Protein AF-A0A950HCD6-F1 (afdb_monomer_lite)

Structure (mmCIF, N/CA/C/O backbone):
data_AF-A0A950HCD6-F1
#
_entry.id   AF-A0A950HCD6-F1
#
loop_
_atom_site.group_PDB
_atom_site.id
_atom_site.type_symbol
_atom_site.label_atom_id
_atom_site.label_alt_id
_atom_site.label_comp_id
_atom_site.label_asym_id
_atom_site.label_entity_id
_atom_site.label_seq_id
_atom_site.pdbx_PDB_ins_code
_atom_site.Cartn_x
_atom_site.Cartn_y
_atom_site.Cartn_z
_atom_site.occupancy
_atom_site.B_iso_or_equiv
_atom_site.auth_seq_id
_atom_site.auth_comp_id
_atom_site.auth_asym_id
_atom_site.auth_atom_id
_atom_site.pdbx_PDB_model_num
ATOM 1 N N . MET A 1 1 ? -6.837 8.148 -6.718 1.00 80.94 1 MET A N 1
ATOM 2 C CA . MET A 1 1 ? -5.420 8.095 -7.109 1.00 80.94 1 MET A CA 1
ATOM 3 C C . MET A 1 1 ? -4.593 8.676 -5.982 1.00 80.94 1 MET A C 1
ATOM 5 O O . MET A 1 1 ? -5.035 9.639 -5.376 1.00 80.94 1 MET A O 1
ATOM 9 N N . ILE A 1 2 ? -3.445 8.076 -5.675 1.00 80.62 2 ILE A N 1
ATOM 10 C CA . ILE A 1 2 ? -2.508 8.571 -4.661 1.00 80.62 2 ILE A CA 1
ATOM 11 C C . ILE A 1 2 ? -1.278 9.105 -5.385 1.00 80.62 2 ILE A C 1
ATOM 13 O O . ILE A 1 2 ? -0.514 8.341 -5.984 1.00 80.62 2 ILE A O 1
ATOM 17 N N . LEU A 1 3 ? -1.122 10.422 -5.358 1.00 81.50 3 LEU A N 1
ATOM 18 C CA . LEU A 1 3 ? -0.037 11.138 -6.022 1.00 81.50 3 LEU A CA 1
ATOM 19 C C . LEU A 1 3 ? 1.296 10.954 -5.275 1.00 81.50 3 LEU A C 1
ATOM 21 O O . LEU A 1 3 ? 1.302 10.543 -4.119 1.00 81.50 3 LEU A O 1
ATOM 25 N N . ALA A 1 4 ? 2.428 11.294 -5.901 1.00 77.56 4 ALA A N 1
ATOM 26 C CA . ALA A 1 4 ? 3.775 11.072 -5.343 1.00 77.56 4 ALA A CA 1
ATOM 27 C C . ALA A 1 4 ? 3.989 11.674 -3.935 1.00 77.56 4 ALA A C 1
ATOM 29 O O . ALA A 1 4 ? 4.594 11.035 -3.073 1.00 77.56 4 ALA A O 1
ATOM 30 N N . HIS A 1 5 ? 3.428 12.862 -3.690 1.00 74.56 5 HIS A N 1
ATOM 31 C CA . HIS A 1 5 ? 3.421 13.557 -2.392 1.00 74.56 5 HIS A CA 1
ATOM 32 C C . HIS A 1 5 ? 2.374 13.042 -1.379 1.00 74.56 5 HIS A C 1
ATOM 34 O O . HIS A 1 5 ? 2.167 13.640 -0.329 1.00 74.56 5 HIS A O 1
ATOM 40 N N . GLY A 1 6 ? 1.651 11.966 -1.702 1.00 66.31 6 GLY A N 1
ATOM 41 C CA . GLY A 1 6 ? 0.666 11.345 -0.816 1.00 66.31 6 GLY A CA 1
ATOM 42 C C . GLY A 1 6 ? -0.755 11.913 -0.881 1.00 66.31 6 GLY A C 1
ATOM 43 O O . GLY A 1 6 ? -1.650 11.288 -0.312 1.00 66.31 6 GLY A O 1
ATOM 44 N N . SER A 1 7 ? -1.024 13.025 -1.576 1.00 74.31 7 SER A N 1
ATOM 45 C CA . SER A 1 7 ? -2.410 13.508 -1.712 1.00 74.31 7 SER A CA 1
ATOM 46 C C . SER A 1 7 ? -3.288 12.513 -2.471 1.00 74.31 7 SER A C 1
ATOM 48 O O . SER A 1 7 ? -2.842 11.835 -3.404 1.00 74.31 7 SER A O 1
ATOM 50 N N . ILE A 1 8 ? -4.548 12.438 -2.047 1.00 84.62 8 ILE A N 1
ATOM 51 C CA . ILE A 1 8 ? -5.557 11.537 -2.595 1.00 84.62 8 ILE A CA 1
ATOM 52 C C . ILE A 1 8 ? -6.481 12.348 -3.498 1.00 84.62 8 ILE A C 1
ATOM 54 O O . ILE A 1 8 ? -7.164 13.257 -3.040 1.00 84.62 8 ILE A O 1
ATOM 58 N N . GLU A 1 9 ? -6.550 11.962 -4.763 1.00 84.44 9 GLU A N 1
ATOM 59 C CA . GLU A 1 9 ? -7.497 12.515 -5.725 1.00 84.44 9 GLU A CA 1
ATOM 60 C C . GLU A 1 9 ? -8.575 11.488 -6.047 1.00 84.44 9 GLU A C 1
ATOM 62 O O . GLU A 1 9 ? -8.287 10.316 -6.317 1.00 84.44 9 GLU A O 1
ATOM 67 N N . VAL A 1 10 ? -9.837 11.905 -6.056 1.00 77.69 10 VAL A N 1
ATOM 68 C CA . VAL A 1 10 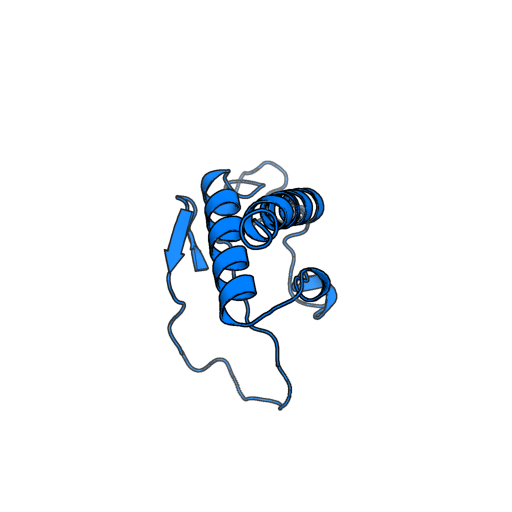? -10.902 11.068 -6.607 1.00 77.69 10 VAL A CA 1
ATOM 69 C C . VAL A 1 10 ? -10.743 11.104 -8.121 1.00 77.69 10 VAL A C 1
ATOM 71 O O . VAL A 1 10 ? -10.918 12.150 -8.737 1.00 77.69 10 VAL A O 1
ATOM 74 N N . ALA A 1 11 ? -10.402 9.966 -8.730 1.00 60.38 11 ALA A N 1
ATOM 75 C CA . ALA A 1 11 ? -10.483 9.868 -10.180 1.00 60.38 11 ALA A CA 1
ATOM 76 C C . ALA A 1 11 ? -11.950 10.115 -10.556 1.00 60.38 11 ALA A C 1
ATOM 78 O O . ALA A 1 11 ? -12.834 9.409 -10.061 1.00 60.38 11 ALA A O 1
ATOM 79 N N . GLY A 1 12 ? -12.214 11.154 -11.354 1.00 49.69 12 GLY A N 1
ATOM 80 C CA . GLY A 1 12 ? -13.571 11.491 -11.778 1.00 49.69 12 GLY A CA 1
ATOM 81 C C . GLY A 1 12 ? -14.272 10.265 -12.365 1.00 49.69 12 GLY A C 1
ATOM 82 O O . GLY A 1 12 ? -13.621 9.414 -12.976 1.00 49.69 12 GLY A O 1
ATOM 83 N N . ARG A 1 13 ? -15.596 10.159 -12.183 1.00 45.94 13 ARG A N 1
ATOM 84 C CA . ARG A 1 13 ? -16.440 9.157 -12.861 1.00 45.94 13 ARG A CA 1
ATOM 85 C C . ARG A 1 13 ? -16.443 9.425 -14.374 1.00 45.94 13 ARG A C 1
ATOM 87 O O . ARG A 1 13 ? -17.450 9.841 -14.927 1.00 45.94 13 ARG A O 1
ATOM 94 N N . ASN A 1 14 ? -15.321 9.221 -15.048 1.00 38.47 14 ASN A N 1
ATOM 95 C CA . ASN A 1 14 ? -15.210 9.376 -16.486 1.00 38.47 14 ASN A CA 1
ATOM 96 C C . ASN A 1 14 ? -15.315 7.997 -17.126 1.00 38.47 14 ASN A C 1
ATOM 98 O O . ASN A 1 14 ? -14.498 7.120 -16.863 1.00 38.47 14 ASN A O 1
ATOM 102 N N . ASN A 1 15 ? -16.375 7.840 -17.921 1.00 40.06 15 ASN A N 1
ATOM 103 C CA . ASN A 1 15 ? -16.753 6.725 -18.791 1.00 40.06 15 ASN A CA 1
ATOM 104 C C . ASN A 1 15 ? -15.591 5.806 -19.220 1.00 40.06 15 ASN A C 1
ATOM 106 O O . ASN A 1 15 ? -15.097 5.877 -20.346 1.00 40.06 15 ASN A O 1
ATOM 110 N N . ALA A 1 16 ? -15.187 4.883 -18.346 1.00 41.97 16 ALA A N 1
ATOM 111 C CA . ALA A 1 16 ? -14.337 3.773 -18.732 1.00 41.97 16 ALA A CA 1
ATOM 112 C C . ALA A 1 16 ? -15.181 2.806 -19.576 1.00 41.97 16 ALA A C 1
ATOM 114 O O . ALA A 1 16 ? -16.222 2.316 -19.138 1.00 41.97 16 ALA A O 1
ATOM 115 N N . ARG A 1 17 ? -14.739 2.629 -20.825 1.00 42.72 17 ARG A N 1
ATOM 116 C CA . ARG A 1 17 ? -15.222 1.727 -21.882 1.00 42.72 17 ARG A CA 1
ATOM 117 C C . ARG A 1 17 ? -16.155 0.593 -21.420 1.00 42.72 17 ARG A C 1
ATOM 119 O O . ARG A 1 17 ? -15.800 -0.208 -20.566 1.00 42.72 17 ARG A O 1
ATOM 126 N N . LYS A 1 18 ? -17.316 0.532 -22.089 1.00 36.31 18 LYS A N 1
ATOM 127 C CA . LYS A 1 18 ? -18.302 -0.562 -22.200 1.00 36.31 18 LYS A CA 1
ATOM 128 C C . LYS A 1 18 ? -18.169 -1.675 -21.141 1.00 36.31 18 LYS A C 1
ATOM 130 O O . LYS A 1 18 ? -17.485 -2.673 -21.337 1.00 36.31 18 LYS A O 1
ATOM 135 N N . ARG A 1 19 ? -18.922 -1.469 -20.053 1.00 46.66 19 ARG A N 1
ATOM 136 C CA . ARG A 1 19 ? -19.426 -2.456 -19.083 1.00 46.66 19 ARG A CA 1
ATOM 137 C C . ARG A 1 19 ? -19.696 -3.817 -19.737 1.00 46.66 19 ARG A C 1
ATOM 139 O O . ARG A 1 19 ? -20.694 -3.972 -20.437 1.00 46.66 19 ARG A O 1
ATOM 146 N N . THR A 1 20 ? -18.882 -4.812 -19.411 1.00 37.62 20 THR A N 1
ATOM 147 C CA . THR A 1 20 ? -19.394 -6.158 -19.155 1.00 37.62 20 THR A CA 1
ATOM 148 C C . THR A 1 20 ? -19.652 -6.254 -17.653 1.00 37.62 20 THR A C 1
ATOM 150 O O . THR A 1 20 ? -18.900 -5.720 -16.836 1.00 37.62 20 THR A O 1
ATOM 153 N N . ALA A 1 21 ? -20.826 -6.777 -17.308 1.00 36.81 21 ALA A N 1
ATOM 154 C CA . ALA A 1 21 ? -21.332 -6.872 -15.948 1.00 36.81 21 ALA A CA 1
ATOM 155 C C . ALA A 1 21 ? -20.346 -7.628 -15.037 1.00 36.81 21 ALA A C 1
ATOM 157 O O . ALA A 1 21 ? -19.621 -8.488 -15.522 1.00 36.81 21 ALA A O 1
ATOM 158 N N . TYR A 1 22 ? -20.369 -7.328 -13.733 1.00 38.06 22 TYR A N 1
ATOM 159 C CA . TYR A 1 22 ? -19.576 -7.958 -12.659 1.00 38.06 22 TYR A CA 1
ATOM 160 C C . TYR A 1 22 ? -18.146 -7.428 -12.438 1.00 38.06 22 TYR A C 1
ATOM 162 O O . TYR A 1 22 ? -17.173 -8.159 -12.557 1.00 38.06 22 TYR A O 1
ATOM 170 N N . ASN A 1 23 ? -18.008 -6.178 -11.982 1.00 45.19 23 ASN A N 1
ATOM 171 C CA . ASN A 1 23 ? -16.821 -5.754 -11.226 1.00 45.19 23 ASN A CA 1
ATOM 172 C C . ASN A 1 23 ? -17.266 -5.177 -9.875 1.00 45.19 23 ASN A C 1
ATOM 174 O O . ASN A 1 23 ? -17.514 -3.982 -9.759 1.00 45.19 23 ASN A O 1
ATOM 178 N N . PHE A 1 24 ? -17.365 -6.028 -8.849 1.00 57.75 24 PHE A N 1
ATOM 179 C CA . PHE A 1 24 ? -17.601 -5.619 -7.452 1.00 57.75 24 PHE A CA 1
ATOM 180 C C . PHE A 1 24 ? -16.349 -5.013 -6.778 1.00 57.75 24 PHE A C 1
ATOM 182 O O . PHE A 1 24 ? -16.321 -4.814 -5.567 1.00 57.75 24 PHE A O 1
ATOM 189 N N . HIS A 1 25 ? -15.302 -4.708 -7.548 1.00 60.81 25 HIS A N 1
ATOM 190 C CA . HIS A 1 25 ? -14.013 -4.258 -7.034 1.00 60.81 25 HIS A CA 1
ATOM 191 C C . HIS A 1 25 ? -13.866 -2.740 -7.188 1.00 60.81 25 HIS A C 1
ATOM 193 O O . HIS A 1 25 ? -13.932 -2.206 -8.295 1.00 60.81 25 HIS A O 1
ATOM 199 N N . SER A 1 26 ? -13.633 -2.041 -6.074 1.00 72.62 26 SER A N 1
ATOM 200 C CA . SER A 1 26 ? -13.242 -0.626 -6.076 1.00 72.62 26 SER A CA 1
ATOM 201 C C . SER A 1 26 ? -11.721 -0.513 -6.181 1.00 72.62 26 SER A C 1
ATOM 203 O O . SER A 1 26 ? -11.003 -1.080 -5.362 1.00 72.62 26 SER A O 1
ATOM 205 N N . GLY A 1 27 ? -11.218 0.204 -7.189 1.00 81.94 27 GLY A N 1
ATOM 206 C CA . GLY A 1 27 ? -9.781 0.334 -7.444 1.00 81.94 27 GLY A CA 1
ATOM 207 C C . GLY A 1 27 ? -9.164 1.591 -6.825 1.00 81.94 27 GLY A C 1
ATOM 208 O O . GLY A 1 27 ? -9.659 2.697 -7.037 1.00 81.94 27 GLY A O 1
ATOM 209 N N . ILE A 1 28 ? -8.034 1.436 -6.130 1.00 86.06 28 ILE A N 1
ATOM 210 C CA . ILE A 1 28 ? -7.150 2.539 -5.727 1.00 86.06 28 ILE A CA 1
ATOM 211 C C . ILE A 1 28 ? -5.861 2.425 -6.546 1.00 86.06 28 ILE A C 1
ATOM 213 O O . ILE A 1 28 ? -5.196 1.394 -6.521 1.00 86.06 28 ILE A O 1
ATOM 217 N N . ALA A 1 29 ? -5.500 3.485 -7.268 1.00 87.31 29 ALA A N 1
ATOM 218 C CA . ALA A 1 29 ? -4.252 3.550 -8.026 1.00 87.31 29 ALA A CA 1
ATOM 219 C C . ALA A 1 29 ? -3.225 4.437 -7.312 1.00 87.31 29 ALA A C 1
ATOM 221 O O . ALA A 1 29 ? -3.556 5.550 -6.894 1.00 87.31 29 ALA A O 1
ATOM 222 N N . VAL A 1 30 ? -1.985 3.959 -7.213 1.00 87.38 30 VAL A N 1
ATOM 223 C CA . VAL A 1 30 ? -0.819 4.721 -6.743 1.00 87.38 30 VAL A CA 1
ATOM 224 C C . VAL A 1 30 ? -0.043 5.182 -7.970 1.00 87.38 30 VAL A C 1
ATOM 226 O O . VAL A 1 30 ? 0.292 4.361 -8.820 1.00 87.38 30 VAL A O 1
ATOM 229 N N . VAL A 1 31 ? 0.201 6.485 -8.092 1.00 87.06 31 VAL A N 1
ATOM 230 C CA . VAL A 1 31 ? 0.869 7.055 -9.267 1.00 87.06 31 VAL A CA 1
ATOM 231 C C . VAL A 1 31 ? 2.365 6.757 -9.218 1.00 87.06 31 VAL A C 1
ATOM 233 O O . VAL A 1 31 ? 3.042 7.109 -8.252 1.00 87.06 31 VAL A O 1
ATOM 236 N N . GLY A 1 32 ? 2.865 6.124 -10.275 1.00 81.81 32 GLY A N 1
ATOM 237 C CA . GLY A 1 32 ? 4.271 5.787 -10.476 1.00 81.81 32 GLY A CA 1
ATOM 238 C C . GLY A 1 32 ? 4.423 4.557 -11.369 1.00 81.81 32 GLY A C 1
ATOM 239 O O . GLY A 1 32 ? 3.481 3.776 -11.525 1.00 81.81 32 GLY A O 1
ATOM 240 N N . ASP A 1 33 ? 5.607 4.394 -11.956 1.00 82.81 33 ASP A N 1
ATOM 241 C CA . ASP A 1 33 ? 5.989 3.160 -12.638 1.00 82.81 33 ASP A CA 1
ATOM 242 C C . ASP A 1 33 ? 6.780 2.279 -11.669 1.00 82.81 33 ASP A C 1
ATOM 244 O O . ASP A 1 33 ? 7.958 2.500 -11.396 1.00 82.81 33 ASP A O 1
ATOM 248 N N . PHE A 1 34 ? 6.093 1.291 -11.103 1.00 84.50 34 PHE A N 1
ATOM 249 C CA . PHE A 1 34 ? 6.686 0.336 -10.170 1.00 84.50 34 PHE A CA 1
ATOM 250 C C . PHE A 1 34 ? 7.010 -0.988 -10.858 1.00 84.50 34 PHE A C 1
ATOM 252 O O . PHE A 1 34 ? 6.984 -2.032 -10.206 1.00 84.50 34 PHE A O 1
ATOM 259 N N . SER A 1 35 ? 7.258 -0.976 -12.169 1.00 83.06 35 SER A N 1
ATOM 260 C CA . SER A 1 35 ? 7.677 -2.173 -12.882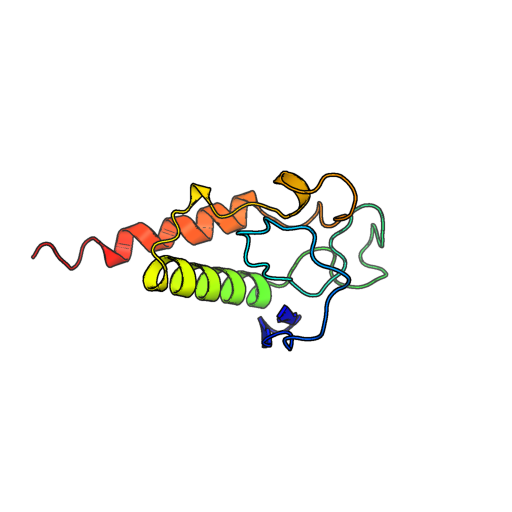 1.00 83.06 35 SER A CA 1
ATOM 261 C C . SER A 1 35 ? 9.176 -2.409 -12.794 1.00 83.06 35 SER A C 1
ATOM 263 O O . SER A 1 35 ? 9.983 -1.487 -12.856 1.00 83.06 35 SER A O 1
ATOM 265 N N . SER A 1 36 ? 9.575 -3.672 -12.682 1.00 81.94 36 SER A N 1
ATOM 266 C CA . SER A 1 36 ? 10.955 -4.107 -12.893 1.00 81.94 36 SER A CA 1
ATOM 267 C C . SER A 1 36 ? 11.394 -4.054 -14.353 1.00 81.94 36 SER A C 1
ATOM 269 O O . SER A 1 36 ? 12.590 -3.936 -14.615 1.00 81.94 36 SER A O 1
ATOM 271 N N . LYS A 1 37 ? 10.442 -4.100 -15.294 1.00 79.44 37 LYS A N 1
ATOM 272 C CA . LYS A 1 37 ? 10.703 -4.101 -16.741 1.00 79.44 37 LYS A CA 1
ATOM 273 C C . LYS A 1 37 ? 10.888 -2.698 -17.310 1.00 79.44 37 LYS A C 1
ATOM 275 O O . LYS A 1 37 ? 11.630 -2.521 -18.270 1.00 79.44 37 LYS A O 1
ATOM 280 N N . ASP A 1 38 ? 10.219 -1.718 -16.716 1.00 68.62 38 ASP A N 1
ATOM 281 C CA . ASP A 1 38 ? 10.222 -0.332 -17.156 1.00 68.62 38 ASP A CA 1
ATOM 282 C C . ASP A 1 38 ? 10.996 0.516 -16.128 1.00 68.62 38 ASP A C 1
ATOM 284 O O . ASP A 1 38 ? 10.566 0.698 -14.996 1.00 68.62 38 ASP A O 1
ATOM 288 N N . GLY A 1 39 ? 12.192 0.994 -16.490 1.00 63.22 39 GLY A N 1
ATOM 289 C CA . GLY A 1 39 ? 13.046 1.783 -15.589 1.00 63.22 39 GLY A CA 1
ATOM 290 C C . GLY A 1 39 ? 13.735 0.955 -14.492 1.00 63.22 39 GLY A C 1
ATOM 291 O O . GLY A 1 39 ? 13.533 1.204 -13.295 1.00 63.22 39 GLY A O 1
ATOM 292 N N . PRO A 1 40 ? 14.557 -0.055 -14.844 1.00 64.88 40 PRO A N 1
ATOM 293 C CA . PRO A 1 40 ? 15.163 -0.952 -13.868 1.00 64.88 40 PRO A CA 1
ATOM 294 C C . PRO A 1 40 ? 16.036 -0.222 -12.836 1.00 64.88 40 PRO A C 1
ATOM 296 O O . PRO A 1 40 ? 16.162 -0.727 -11.720 1.00 64.88 40 PRO A O 1
ATOM 299 N N . LYS A 1 41 ? 16.577 0.960 -13.171 1.00 70.81 41 LYS A N 1
ATOM 300 C CA . LYS A 1 41 ? 17.467 1.762 -12.320 1.00 70.81 41 LYS A CA 1
ATOM 301 C C . LYS A 1 41 ? 16.820 3.051 -11.788 1.00 70.81 41 LYS A C 1
ATOM 303 O O . LYS A 1 41 ? 17.512 3.852 -11.171 1.00 70.81 41 LYS A O 1
ATOM 308 N N . GLY A 1 42 ? 15.513 3.248 -11.981 1.00 68.62 42 GLY A N 1
ATOM 309 C CA . GLY A 1 42 ? 14.808 4.467 -11.545 1.00 68.62 42 GLY A CA 1
ATOM 310 C C . GLY A 1 42 ? 14.930 5.649 -12.510 1.00 68.62 42 GLY A C 1
ATOM 311 O O . GLY A 1 42 ? 14.595 6.782 -12.187 1.00 68.62 42 GLY A O 1
ATOM 312 N N . ASP A 1 43 ? 15.368 5.363 -13.725 1.00 75.88 43 ASP A N 1
ATOM 313 C CA . ASP A 1 43 ? 15.519 6.267 -14.861 1.00 75.88 43 ASP A CA 1
ATOM 314 C C . ASP A 1 43 ? 14.190 6.901 -15.326 1.00 75.88 43 ASP A C 1
ATOM 316 O O . ASP A 1 43 ? 14.195 7.956 -15.953 1.00 75.88 43 ASP A O 1
ATOM 320 N N . LYS A 1 44 ? 13.044 6.314 -14.950 1.00 70.25 44 LYS A N 1
ATOM 321 C CA . LYS A 1 44 ? 11.690 6.848 -15.200 1.00 70.25 44 LYS A CA 1
ATOM 322 C C . LYS A 1 44 ? 10.998 7.385 -13.938 1.00 70.25 44 LYS A C 1
ATOM 324 O O . LYS A 1 44 ? 9.790 7.614 -13.943 1.00 70.25 44 LYS A O 1
ATOM 329 N N . GLY A 1 45 ? 11.752 7.570 -12.854 1.00 73.75 45 GLY A N 1
ATOM 330 C CA . GLY A 1 45 ? 11.235 7.973 -11.550 1.00 73.75 45 GLY A CA 1
ATOM 331 C C . GLY A 1 45 ? 11.365 6.880 -10.481 1.00 73.75 45 GLY A C 1
ATOM 332 O O . GLY A 1 45 ? 12.079 5.893 -10.669 1.00 73.75 45 GLY A O 1
ATOM 333 N N . PRO A 1 46 ? 10.708 7.054 -9.321 1.00 78.81 46 PRO A N 1
ATOM 334 C CA . PRO A 1 46 ? 10.872 6.160 -8.182 1.00 78.81 46 PRO A CA 1
ATOM 335 C C . PRO A 1 46 ? 10.477 4.716 -8.507 1.00 78.81 46 PRO A C 1
ATOM 337 O O . PRO A 1 46 ? 9.336 4.438 -8.860 1.00 78.81 46 PRO A O 1
ATOM 340 N N . ILE A 1 47 ? 11.399 3.776 -8.283 1.00 85.12 47 ILE A N 1
ATOM 341 C CA . ILE A 1 47 ? 11.161 2.333 -8.483 1.00 85.12 47 ILE A CA 1
ATOM 342 C C . ILE A 1 47 ? 10.210 1.718 -7.445 1.00 85.12 47 ILE A C 1
ATOM 344 O O . ILE A 1 47 ? 9.817 0.558 -7.560 1.00 85.12 47 ILE A O 1
ATOM 348 N N . ARG A 1 48 ? 9.885 2.469 -6.389 1.00 88.25 48 ARG A N 1
ATOM 349 C CA . ARG A 1 48 ? 8.966 2.097 -5.312 1.00 88.25 48 ARG A CA 1
ATOM 350 C C . ARG A 1 48 ? 8.117 3.310 -4.928 1.00 88.25 48 ARG A C 1
ATOM 352 O O . ARG A 1 48 ? 8.603 4.435 -5.062 1.00 88.25 48 ARG A O 1
ATOM 359 N N . PRO A 1 49 ? 6.898 3.097 -4.404 1.00 90.81 49 PRO A N 1
ATOM 360 C CA . PRO A 1 49 ? 6.101 4.180 -3.848 1.00 90.81 49 PRO A CA 1
ATOM 361 C C . PRO A 1 49 ? 6.848 4.913 -2.731 1.00 90.81 49 PRO A C 1
ATOM 363 O O . PRO A 1 49 ? 7.604 4.302 -1.969 1.00 90.81 49 PRO A O 1
ATOM 366 N N . SER A 1 50 ? 6.598 6.213 -2.605 1.00 92.00 50 SER A N 1
ATOM 367 C CA . SER A 1 50 ? 7.107 7.003 -1.487 1.00 92.00 50 SER A CA 1
ATOM 368 C C . SER A 1 50 ? 6.468 6.558 -0.167 1.00 92.00 50 SER A C 1
ATOM 370 O O . SER A 1 50 ? 5.376 5.983 -0.137 1.00 92.00 50 SER A O 1
ATOM 372 N N . LYS A 1 51 ? 7.120 6.869 0.959 1.00 92.38 51 LYS A N 1
ATOM 373 C CA . LYS A 1 51 ? 6.535 6.629 2.285 1.00 92.38 51 LYS A CA 1
ATOM 374 C C . LYS A 1 51 ? 5.177 7.327 2.436 1.00 92.38 51 LYS A C 1
ATOM 376 O O . LYS A 1 51 ? 4.227 6.703 2.884 1.00 92.38 51 LYS A O 1
ATOM 381 N N . GLN A 1 52 ? 5.068 8.570 1.964 1.00 92.06 52 GLN A N 1
ATOM 382 C CA . GLN A 1 52 ? 3.819 9.339 1.985 1.00 92.06 52 GLN A CA 1
ATOM 383 C C . GLN A 1 52 ? 2.703 8.656 1.179 1.00 92.06 52 GLN A C 1
ATOM 385 O O . GLN A 1 52 ? 1.555 8.646 1.611 1.00 92.06 52 GLN A O 1
ATOM 390 N N . GLN A 1 53 ? 3.026 8.037 0.038 1.00 92.62 53 GLN A N 1
ATOM 391 C CA . GLN A 1 53 ? 2.052 7.257 -0.730 1.00 92.62 53 GLN A CA 1
ATOM 392 C C . GLN A 1 53 ? 1.550 6.036 0.043 1.00 92.62 53 GLN A C 1
ATOM 394 O O . GLN A 1 53 ? 0.348 5.771 0.038 1.00 92.62 53 GLN A O 1
ATOM 399 N N . ILE A 1 54 ? 2.449 5.301 0.705 1.00 94.62 54 ILE A N 1
ATOM 400 C CA . ILE A 1 54 ? 2.079 4.132 1.512 1.00 94.62 54 ILE A CA 1
ATOM 401 C C . ILE A 1 54 ? 1.241 4.550 2.722 1.00 94.62 54 ILE A C 1
ATOM 403 O O . ILE A 1 54 ? 0.187 3.961 2.947 1.00 94.62 54 ILE A O 1
ATOM 407 N N . ASP A 1 55 ? 1.644 5.594 3.445 1.00 92.81 55 ASP A N 1
ATOM 408 C CA . ASP A 1 55 ? 0.922 6.084 4.624 1.00 92.81 55 ASP A CA 1
ATOM 409 C C . ASP A 1 55 ? -0.502 6.543 4.251 1.00 92.81 55 ASP A C 1
ATOM 411 O O . ASP A 1 55 ? -1.482 6.160 4.899 1.00 92.81 55 ASP A O 1
ATOM 415 N N . SER A 1 56 ? -0.645 7.289 3.148 1.00 92.31 56 SER A N 1
ATOM 416 C CA . SER A 1 56 ? -1.952 7.685 2.610 1.00 92.31 56 SER A CA 1
ATOM 417 C C . SER A 1 56 ? -2.792 6.496 2.155 1.00 92.31 56 SER A C 1
ATOM 419 O O . SER A 1 56 ? -4.002 6.478 2.390 1.00 92.31 56 SER A O 1
ATOM 421 N N . LEU A 1 57 ? -2.175 5.488 1.532 1.00 93.69 57 LEU A N 1
ATOM 422 C CA . LEU A 1 57 ? -2.875 4.276 1.114 1.00 93.69 57 LEU A CA 1
ATOM 423 C C . LEU A 1 57 ? -3.401 3.497 2.320 1.00 93.69 57 LEU A C 1
ATOM 425 O O . LEU A 1 57 ? -4.567 3.115 2.329 1.00 93.69 57 LEU A O 1
ATOM 429 N N . 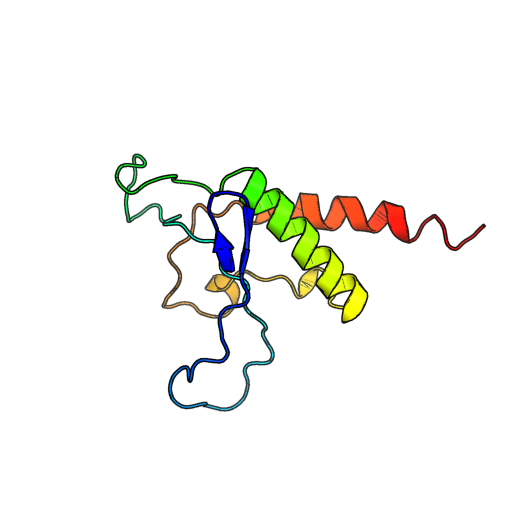VAL A 1 58 ? -2.577 3.308 3.354 1.00 94.19 58 VAL A N 1
ATOM 430 C CA . VAL A 1 58 ? -2.979 2.646 4.603 1.00 94.19 58 VAL A CA 1
ATOM 431 C C . VAL A 1 58 ? -4.141 3.396 5.248 1.00 94.19 58 VAL A C 1
ATOM 433 O O . VAL A 1 58 ? -5.147 2.778 5.597 1.00 94.19 58 VAL A O 1
ATOM 436 N N . ARG A 1 59 ? -4.046 4.727 5.365 1.00 93.19 59 ARG A N 1
ATOM 437 C CA . ARG A 1 59 ? -5.117 5.556 5.932 1.00 93.19 59 ARG A CA 1
ATOM 438 C C . ARG A 1 59 ? -6.424 5.418 5.148 1.00 93.19 59 ARG A C 1
ATOM 440 O O . ARG A 1 59 ? -7.469 5.210 5.761 1.00 93.19 59 ARG A O 1
ATOM 447 N N . LEU A 1 60 ? -6.369 5.505 3.818 1.00 90.94 60 LEU A N 1
ATOM 448 C CA . LEU A 1 60 ? -7.549 5.380 2.960 1.00 90.94 60 LEU A CA 1
ATOM 449 C C . LEU A 1 60 ? -8.174 3.984 3.059 1.00 90.94 60 LEU A C 1
ATOM 451 O O . LEU A 1 60 ? -9.388 3.866 3.214 1.00 90.94 60 LEU A O 1
ATOM 455 N N . CYS A 1 61 ? -7.357 2.929 3.014 1.00 91.62 61 CYS A N 1
ATOM 456 C CA . CYS A 1 61 ? -7.837 1.560 3.156 1.00 91.62 61 CYS A CA 1
ATOM 457 C C . CYS A 1 61 ? -8.538 1.360 4.499 1.00 91.62 61 CYS A C 1
ATOM 459 O O . CYS A 1 61 ? -9.660 0.869 4.497 1.00 91.62 61 CYS A O 1
ATOM 461 N N . ARG A 1 62 ? -7.964 1.826 5.616 1.00 91.94 62 ARG A N 1
ATOM 462 C CA . ARG A 1 62 ? -8.619 1.741 6.935 1.00 91.94 62 ARG A CA 1
ATOM 463 C C . ARG A 1 62 ? -9.975 2.441 6.958 1.00 91.94 62 ARG A C 1
ATOM 465 O O . ARG A 1 62 ? -10.949 1.846 7.400 1.00 91.94 62 ARG A O 1
ATOM 472 N N . GLN A 1 63 ? -10.065 3.654 6.409 1.00 90.56 63 GLN A N 1
ATOM 473 C CA . GLN A 1 63 ? -11.337 4.383 6.314 1.00 90.56 63 GLN A CA 1
ATOM 474 C C . GLN A 1 63 ? -12.387 3.618 5.495 1.00 90.56 63 GLN A C 1
ATOM 476 O O . GLN A 1 63 ? -13.566 3.608 5.844 1.00 90.56 63 GLN A O 1
ATOM 481 N N . MET A 1 64 ? -11.978 2.961 4.405 1.00 88.19 64 MET A N 1
ATOM 482 C CA . MET A 1 64 ? -12.881 2.133 3.602 1.00 88.19 64 MET A CA 1
ATOM 483 C C . MET A 1 64 ? -13.279 0.839 4.323 1.00 88.19 64 MET A C 1
ATOM 485 O O . MET A 1 64 ? -14.449 0.463 4.273 1.00 88.19 64 MET A O 1
ATOM 489 N N . GLN A 1 65 ? -12.341 0.174 5.002 1.00 88.94 65 GLN A N 1
ATOM 490 C CA . GLN A 1 65 ? -12.619 -1.020 5.804 1.00 88.94 65 GLN A CA 1
ATOM 491 C C . GLN A 1 65 ? -13.607 -0.714 6.927 1.00 88.94 65 GLN A C 1
ATOM 493 O O . GLN A 1 65 ? -14.573 -1.447 7.099 1.00 88.94 65 GLN A O 1
ATOM 498 N N . GLU A 1 66 ? -13.422 0.398 7.633 1.00 89.25 66 GLU A N 1
ATOM 499 C CA . GLU A 1 66 ? -14.319 0.841 8.698 1.00 89.25 66 GLU A CA 1
ATOM 500 C C . GLU A 1 66 ? -15.714 1.180 8.154 1.00 89.25 66 GLU A C 1
ATOM 502 O O . GLU A 1 66 ? -16.722 0.651 8.629 1.00 89.25 66 GLU A O 1
ATOM 507 N N . ARG A 1 67 ? -15.778 2.008 7.103 1.00 90.19 67 ARG A N 1
ATOM 508 C CA . ARG A 1 67 ? -17.043 2.502 6.542 1.00 90.19 67 ARG A CA 1
ATOM 509 C C . ARG A 1 67 ? -17.875 1.418 5.863 1.00 90.19 67 ARG A C 1
ATOM 511 O O . ARG A 1 67 ? -19.099 1.459 5.941 1.00 90.19 67 ARG A O 1
ATOM 518 N N . TYR A 1 68 ? -17.228 0.487 5.168 1.00 87.75 68 TYR A N 1
ATOM 519 C CA . TYR A 1 68 ? -17.901 -0.511 4.330 1.00 87.75 68 TYR A CA 1
ATOM 520 C C . TYR A 1 68 ? -17.725 -1.947 4.834 1.00 87.75 68 TYR A C 1
ATOM 522 O O . TYR A 1 68 ? -18.141 -2.877 4.150 1.00 87.75 68 TYR A O 1
ATOM 530 N N . ARG A 1 69 ? -17.111 -2.138 6.011 1.00 87.12 69 ARG A N 1
ATOM 531 C CA . ARG A 1 69 ? -16.833 -3.456 6.612 1.00 87.12 69 ARG A CA 1
ATOM 532 C C . ARG A 1 69 ? -16.075 -4.392 5.665 1.00 87.12 69 ARG A C 1
ATOM 534 O O . ARG A 1 69 ? -16.334 -5.590 5.620 1.00 87.12 69 ARG A O 1
ATOM 541 N N . ILE A 1 70 ? -15.133 -3.835 4.901 1.00 85.00 70 ILE A N 1
ATOM 542 C CA . ILE A 1 70 ? -14.296 -4.602 3.971 1.00 85.00 70 ILE A CA 1
ATOM 543 C C . ILE A 1 70 ? -13.248 -5.358 4.794 1.00 85.00 70 ILE A C 1
ATOM 545 O O . ILE A 1 70 ? -12.414 -4.720 5.443 1.00 85.00 70 ILE A O 1
ATOM 549 N N . PRO A 1 71 ? -13.245 -6.696 4.785 1.00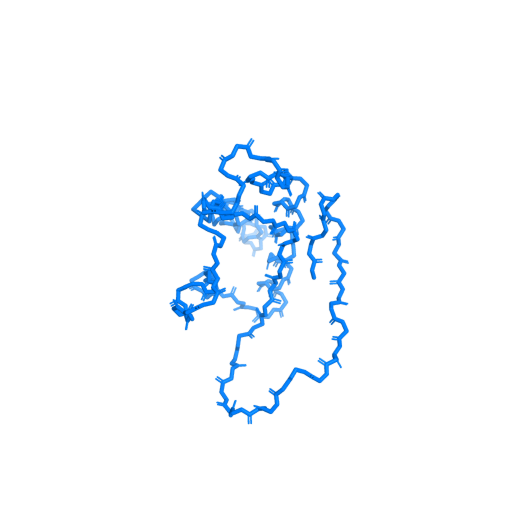 89.00 71 PRO A N 1
ATOM 550 C CA . PRO A 1 71 ? -12.287 -7.448 5.570 1.00 89.00 71 PRO A CA 1
ATOM 551 C C . PRO A 1 71 ? -10.918 -7.459 4.870 1.00 89.00 71 PRO A C 1
ATOM 553 O O . PRO A 1 71 ? -10.831 -7.286 3.650 1.00 89.00 71 PRO A O 1
ATOM 556 N N . LEU A 1 72 ? -9.836 -7.645 5.632 1.00 88.44 72 LEU A N 1
ATOM 557 C CA . LEU A 1 72 ? -8.463 -7.532 5.120 1.00 88.44 72 LEU A CA 1
ATOM 558 C C . LEU A 1 72 ? -8.195 -8.453 3.917 1.00 88.44 72 LEU A C 1
ATOM 560 O O . LEU A 1 72 ? -7.523 -8.046 2.974 1.00 88.44 72 LEU A O 1
ATOM 564 N N . GLN A 1 73 ? -8.771 -9.658 3.905 1.00 89.38 73 GLN A N 1
ATOM 565 C CA . GLN A 1 73 ? -8.631 -10.624 2.809 1.00 89.38 73 GLN A CA 1
ATOM 566 C C . GLN A 1 73 ? -9.229 -10.158 1.473 1.00 89.38 73 GLN A C 1
ATOM 568 O O . GLN A 1 73 ? -8.893 -10.715 0.432 1.00 89.38 73 GLN A O 1
ATOM 573 N N . CYS A 1 74 ? -10.097 -9.141 1.479 1.00 89.00 74 CYS A N 1
ATOM 574 C CA . CYS A 1 74 ? -10.636 -8.541 0.257 1.00 89.00 74 CYS A CA 1
ATOM 575 C C . CYS A 1 74 ? -9.710 -7.462 -0.330 1.00 89.00 74 CYS A C 1
ATOM 577 O O . CYS A 1 74 ? -9.988 -6.931 -1.406 1.00 89.00 74 CYS A O 1
ATOM 579 N N . VAL A 1 75 ? -8.612 -7.121 0.353 1.00 89.31 75 VAL A N 1
ATOM 580 C CA . VAL A 1 75 ? -7.575 -6.234 -0.175 1.00 89.31 75 VAL A CA 1
ATOM 581 C C . VAL A 1 75 ? -6.618 -7.070 -1.015 1.00 89.31 75 VAL A C 1
ATOM 583 O O . VAL A 1 75 ? -5.762 -7.775 -0.490 1.00 89.31 75 VAL A O 1
ATOM 586 N N . VAL A 1 76 ? -6.769 -6.983 -2.333 1.00 89.44 76 VAL A N 1
ATOM 587 C CA . VAL A 1 76 ? -5.992 -7.751 -3.317 1.00 89.44 76 VAL A CA 1
ATOM 588 C C . VAL A 1 76 ? -5.234 -6.820 -4.258 1.00 89.44 76 VAL A C 1
ATOM 590 O O . VAL A 1 76 ? -5.645 -5.678 -4.489 1.00 89.44 76 VAL A O 1
ATOM 593 N N . ARG A 1 77 ? -4.125 -7.289 -4.840 1.00 88.19 77 ARG A N 1
ATOM 594 C CA . ARG A 1 77 ? -3.490 -6.562 -5.946 1.00 88.19 77 ARG A CA 1
ATOM 595 C C . ARG A 1 77 ? -4.347 -6.727 -7.184 1.00 88.19 77 ARG A C 1
ATOM 597 O O . ARG A 1 77 ? -4.945 -7.775 -7.411 1.00 88.19 77 ARG A O 1
ATOM 604 N N . HIS A 1 78 ? -4.304 -5.742 -8.072 1.00 84.31 78 HIS A N 1
ATOM 605 C CA . HIS A 1 78 ? -4.966 -5.893 -9.364 1.00 84.31 78 HIS A CA 1
ATOM 606 C C . HIS A 1 78 ? -4.409 -7.091 -10.160 1.00 84.31 78 HIS A C 1
ATOM 608 O O . HIS A 1 78 ? -5.169 -7.761 -10.847 1.00 84.31 78 HIS A O 1
ATOM 614 N N . SER A 1 79 ? -3.121 -7.429 -10.000 1.00 83.12 79 SER A N 1
ATOM 615 C CA . SER A 1 79 ? -2.513 -8.627 -10.602 1.00 83.12 79 SER A CA 1
ATOM 616 C C . SER A 1 79 ? -3.085 -9.951 -10.087 1.00 83.12 79 SER A C 1
ATOM 618 O O . SER A 1 79 ? -2.975 -10.950 -10.788 1.00 83.12 79 SER A O 1
ATOM 620 N N . ASP A 1 80 ? -3.679 -9.969 -8.890 1.00 83.31 80 ASP A N 1
ATOM 621 C CA . ASP A 1 80 ? -4.265 -11.183 -8.306 1.00 83.31 80 ASP A CA 1
ATOM 622 C C . ASP A 1 80 ? -5.623 -11.521 -8.950 1.00 83.31 80 ASP A C 1
ATOM 624 O O . ASP A 1 80 ? -6.058 -12.667 -8.904 1.00 83.31 80 ASP A O 1
ATOM 628 N N . ILE A 1 81 ? -6.276 -10.538 -9.585 1.00 78.19 81 ILE A N 1
ATOM 629 C CA . ILE A 1 81 ? -7.600 -10.686 -10.220 1.00 78.19 81 ILE A CA 1
ATOM 630 C C . ILE A 1 81 ? -7.591 -10.423 -11.734 1.00 78.19 81 ILE A C 1
ATOM 632 O O . ILE A 1 81 ? -8.519 -10.820 -12.435 1.00 78.19 81 ILE A O 1
ATOM 636 N N . ALA A 1 82 ? -6.553 -9.770 -12.262 1.00 72.31 82 ALA A N 1
ATOM 637 C CA . ALA A 1 82 ? -6.408 -9.449 -13.677 1.00 72.31 82 ALA A CA 1
ATOM 638 C C . ALA A 1 82 ? -4.967 -9.707 -14.147 1.00 72.31 82 ALA A C 1
ATOM 640 O O . ALA A 1 82 ? -4.044 -8.924 -13.919 1.00 72.31 82 ALA A O 1
ATOM 641 N N . THR A 1 83 ? -4.783 -10.808 -14.872 1.00 59.81 83 THR A N 1
ATOM 642 C CA . THR A 1 83 ? -3.474 -11.360 -15.257 1.00 59.81 83 THR A CA 1
ATOM 643 C C . THR A 1 83 ? -2.733 -10.595 -16.357 1.00 59.81 83 THR A C 1
ATOM 645 O O . THR A 1 83 ? -1.538 -10.812 -16.531 1.00 59.81 83 THR A O 1
ATOM 648 N N . ARG A 1 84 ? -3.389 -9.715 -17.131 1.00 58.50 84 ARG A N 1
ATOM 649 C CA . ARG A 1 84 ? -2.813 -9.209 -18.399 1.00 58.50 84 ARG A CA 1
ATOM 650 C C . ARG A 1 84 ? -2.320 -7.759 -18.421 1.00 58.50 84 ARG A C 1
ATOM 652 O O . ARG A 1 84 ? -1.701 -7.384 -19.411 1.00 58.50 84 ARG A O 1
ATOM 659 N N . CYS A 1 85 ? -2.556 -6.935 -17.396 1.00 56.53 85 CYS A N 1
ATOM 660 C CA . CYS A 1 85 ? -2.381 -5.479 -17.569 1.00 56.53 85 CYS A CA 1
ATOM 661 C C . CYS A 1 85 ? -1.539 -4.742 -16.520 1.00 56.53 85 CYS A C 1
ATOM 663 O O . CYS A 1 85 ? -1.120 -3.620 -16.798 1.00 56.53 85 CYS A O 1
ATOM 665 N N . CYS A 1 86 ? -1.239 -5.319 -15.352 1.00 61.53 86 CYS A N 1
ATOM 666 C CA . CYS A 1 86 ? -0.545 -4.574 -14.296 1.00 61.53 86 CYS A CA 1
ATOM 667 C C . CYS A 1 86 ? 0.894 -5.025 -14.089 1.00 61.53 86 CYS A C 1
ATOM 669 O O . CYS A 1 86 ? 1.150 -6.147 -13.669 1.00 61.53 86 CYS A O 1
ATOM 671 N N . ARG A 1 87 ? 1.828 -4.107 -14.356 1.00 65.12 87 ARG A N 1
ATOM 672 C CA . ARG A 1 87 ? 3.272 -4.359 -14.300 1.00 65.12 87 ARG A CA 1
ATOM 673 C C . ARG A 1 87 ? 3.953 -3.885 -13.013 1.00 65.12 87 ARG A C 1
ATOM 675 O O . ARG A 1 87 ? 5.168 -3.932 -12.960 1.00 65.12 87 ARG A O 1
ATOM 682 N N . GLY A 1 88 ? 3.211 -3.435 -12.000 1.00 77.00 88 GLY A N 1
ATOM 683 C CA . GLY A 1 88 ? 3.754 -2.854 -10.762 1.00 77.00 88 GLY A CA 1
ATOM 6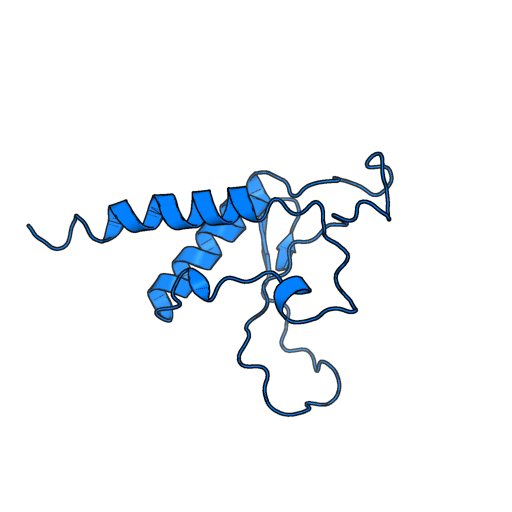84 C C . GLY A 1 88 ? 4.305 -3.872 -9.752 1.00 77.00 88 GLY A C 1
ATOM 685 O O . GLY A 1 88 ? 3.916 -3.838 -8.587 1.00 77.00 88 GLY A O 1
ATOM 686 N N . ASP A 1 89 ? 5.164 -4.796 -10.181 1.00 83.75 89 ASP A N 1
ATOM 687 C CA . ASP A 1 89 ? 5.720 -5.885 -9.360 1.00 83.75 89 ASP A CA 1
ATOM 688 C C . ASP A 1 89 ? 6.644 -5.411 -8.225 1.00 83.75 89 ASP A C 1
ATOM 690 O O . ASP A 1 89 ? 6.861 -6.143 -7.259 1.00 83.75 89 ASP A O 1
ATOM 694 N N . ARG A 1 90 ? 7.131 -4.167 -8.280 1.00 88.75 90 ARG A N 1
ATOM 695 C CA . ARG A 1 90 ? 7.893 -3.534 -7.191 1.00 88.75 90 ARG A CA 1
ATOM 696 C C . ARG A 1 90 ? 7.014 -2.876 -6.129 1.00 88.75 90 ARG A C 1
ATOM 698 O O . ARG A 1 90 ? 7.551 -2.349 -5.150 1.00 88.75 90 ARG A O 1
ATOM 705 N N . PHE A 1 91 ? 5.686 -2.898 -6.277 1.00 90.50 91 PHE A N 1
ATOM 706 C CA . PHE A 1 91 ? 4.797 -2.453 -5.208 1.00 90.50 91 PHE A CA 1
ATOM 707 C C . PHE A 1 91 ? 4.967 -3.364 -3.975 1.00 90.50 91 PHE A C 1
ATOM 709 O O . PHE A 1 91 ? 4.815 -4.584 -4.087 1.00 90.50 91 PHE A O 1
ATOM 716 N N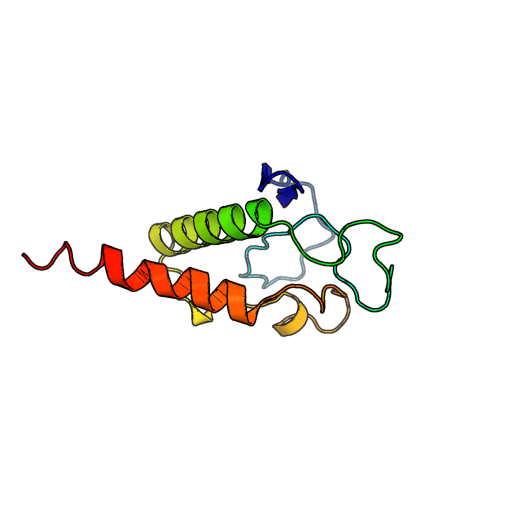 . PRO A 1 92 ? 5.251 -2.812 -2.782 1.00 92.94 92 PRO A N 1
ATOM 717 C CA . PRO A 1 92 ? 5.614 -3.607 -1.614 1.00 92.94 92 PRO A CA 1
ATOM 718 C C . PRO A 1 92 ? 4.365 -4.156 -0.896 1.00 92.94 92 PRO A C 1
ATOM 720 O O . PRO A 1 92 ? 4.060 -3.794 0.238 1.00 92.94 92 PRO A O 1
ATOM 723 N N . PHE A 1 93 ? 3.618 -5.039 -1.564 1.00 92.62 93 PHE A N 1
ATOM 724 C CA . PHE A 1 93 ? 2.287 -5.472 -1.119 1.00 92.62 93 PHE A CA 1
ATOM 725 C C . PHE A 1 93 ? 2.283 -6.155 0.252 1.00 92.62 93 PHE A C 1
ATOM 727 O O . PHE A 1 93 ? 1.454 -5.834 1.097 1.00 92.62 93 PHE A O 1
ATOM 734 N N . THR A 1 94 ? 3.240 -7.047 0.513 1.00 92.38 94 THR A N 1
ATOM 735 C CA . THR A 1 94 ? 3.331 -7.762 1.795 1.00 92.38 94 THR A CA 1
ATOM 736 C C . THR A 1 94 ? 3.580 -6.819 2.973 1.00 92.38 94 THR A C 1
ATOM 738 O O . THR A 1 94 ? 2.978 -6.987 4.033 1.00 92.38 94 THR A O 1
ATOM 741 N N . SER A 1 95 ? 4.455 -5.817 2.818 1.00 92.81 95 SER A N 1
ATOM 742 C CA . SER A 1 95 ? 4.710 -4.857 3.898 1.00 92.81 95 SER A CA 1
ATOM 743 C C . SER A 1 95 ? 3.549 -3.879 4.066 1.00 92.81 95 SER A C 1
ATOM 745 O O . SER A 1 95 ? 3.213 -3.544 5.200 1.00 92.81 95 SER A O 1
ATOM 747 N N . PHE A 1 96 ? 2.893 -3.486 2.971 1.00 94.19 96 PHE A N 1
ATOM 748 C CA . PHE A 1 96 ? 1.656 -2.710 3.003 1.00 94.19 96 PHE A CA 1
ATOM 749 C C . PHE A 1 96 ? 0.542 -3.437 3.777 1.00 94.19 96 PHE A C 1
ATOM 751 O O . PHE A 1 96 ? -0.009 -2.863 4.714 1.00 94.19 96 PHE A O 1
ATOM 758 N N . LEU A 1 97 ? 0.256 -4.708 3.462 1.00 93.19 97 LEU A N 1
ATOM 759 C CA . LEU A 1 97 ? -0.757 -5.496 4.178 1.00 93.19 97 LEU A CA 1
ATOM 760 C C . LEU A 1 97 ? -0.435 -5.631 5.669 1.00 93.19 97 LEU A C 1
ATOM 762 O O . LEU A 1 97 ? -1.328 -5.515 6.506 1.00 93.19 97 LEU A O 1
ATOM 766 N N . ARG A 1 98 ? 0.846 -5.814 6.017 1.00 93.31 98 ARG A N 1
ATOM 767 C CA . ARG A 1 98 ? 1.284 -5.845 7.418 1.00 93.31 98 ARG A CA 1
ATOM 768 C C . ARG A 1 98 ? 0.965 -4.532 8.135 1.00 93.31 98 ARG A C 1
ATOM 770 O O . ARG A 1 98 ? 0.401 -4.565 9.222 1.00 93.31 98 ARG A O 1
ATOM 777 N N . GLN A 1 99 ? 1.287 -3.388 7.526 1.00 93.06 99 GLN A N 1
ATOM 778 C CA . GLN A 1 99 ? 0.973 -2.072 8.097 1.00 93.06 99 GLN A CA 1
ATOM 779 C C . GLN A 1 99 ? -0.536 -1.838 8.219 1.00 93.06 99 GLN A C 1
ATOM 781 O O . GLN A 1 99 ? -0.992 -1.246 9.200 1.00 93.06 99 GLN A O 1
ATOM 786 N N . LEU A 1 100 ? -1.316 -2.314 7.245 1.00 92.00 100 LEU A N 1
ATOM 787 C CA . LEU A 1 100 ? -2.769 -2.224 7.282 1.00 92.00 100 LEU A CA 1
ATOM 788 C C . LEU A 1 100 ? -3.331 -2.990 8.491 1.00 92.00 100 LEU A C 1
ATOM 790 O O . LEU A 1 100 ? -4.041 -2.389 9.297 1.00 92.00 100 LEU A O 1
ATOM 794 N N . HIS A 1 101 ? -2.898 -4.242 8.680 1.00 89.38 101 HIS A N 1
ATOM 795 C CA . HIS A 1 101 ? -3.331 -5.114 9.775 1.00 89.38 101 HIS A CA 1
ATOM 796 C C . HIS A 1 101 ? -2.912 -4.621 11.167 1.00 89.38 101 HIS A C 1
ATOM 798 O O . HIS A 1 101 ? -3.706 -4.654 12.104 1.00 89.38 101 HIS A O 1
ATOM 804 N N . SER A 1 102 ? -1.687 -4.103 11.329 1.00 83.62 102 SER A N 1
ATOM 805 C CA . SER A 1 102 ? -1.184 -3.658 12.641 1.00 83.62 102 SER A CA 1
ATOM 806 C C . SER A 1 102 ? -2.002 -2.528 13.288 1.00 83.62 102 SER A C 1
ATOM 808 O O . SER A 1 102 ? -1.830 -2.270 14.475 1.00 83.62 102 SER A O 1
ATOM 810 N N . GLY A 1 103 ? -2.885 -1.852 12.542 1.00 66.00 103 GLY A N 1
ATOM 811 C CA . GLY A 1 103 ? -3.808 -0.851 13.088 1.00 66.00 103 GLY A CA 1
ATOM 812 C C . GLY A 1 103 ? -5.179 -1.380 13.515 1.00 66.00 103 GLY A C 1
ATOM 813 O O . GLY A 1 103 ? -5.862 -0.685 14.261 1.00 66.00 103 GLY A O 1
ATOM 814 N N . GLU A 1 104 ? -5.588 -2.580 13.083 1.00 56.19 104 GLU A N 1
ATOM 815 C CA . GLU A 1 104 ? -6.894 -3.159 13.450 1.00 56.19 104 GLU A CA 1
ATOM 816 C C . GLU A 1 104 ? -6.962 -3.510 14.944 1.00 56.19 104 GLU A C 1
ATOM 818 O O . GLU A 1 104 ? -8.004 -3.356 15.579 1.00 56.19 104 GLU A O 1
ATOM 823 N N . SER A 1 105 ? -5.833 -3.897 15.542 1.00 50.56 105 SER A N 1
ATOM 824 C CA . SER A 1 105 ? -5.762 -4.314 16.949 1.00 50.56 105 SER A CA 1
ATOM 825 C C . SER A 1 105 ? -5.953 -3.178 17.964 1.00 50.56 105 SER A C 1
ATOM 827 O O . SER A 1 105 ? -6.161 -3.454 19.145 1.00 50.56 105 SER A O 1
ATOM 829 N N . ALA A 1 106 ? -5.866 -1.912 17.541 1.00 46.62 106 ALA A N 1
ATOM 830 C CA . ALA A 1 106 ? -5.978 -0.761 18.441 1.00 46.62 106 ALA A CA 1
ATOM 831 C C . ALA A 1 106 ? -7.423 -0.261 18.612 1.00 46.62 106 ALA A C 1
ATOM 833 O O . ALA A 1 106 ? -7.757 0.260 19.671 1.00 46.62 106 ALA A O 1
ATOM 834 N N . ILE A 1 107 ? -8.290 -0.443 17.609 1.00 49.12 107 ILE A N 1
ATOM 835 C CA . ILE A 1 107 ? -9.651 0.122 17.623 1.00 49.12 107 ILE A CA 1
ATOM 836 C C . ILE A 1 107 ? -10.646 -0.817 18.328 1.00 49.12 107 ILE A C 1
ATOM 838 O O . ILE A 1 107 ? -11.510 -0.348 19.060 1.00 49.12 107 ILE A O 1
ATOM 842 N N . TRP A 1 108 ? -10.477 -2.141 18.231 1.00 40.59 108 TRP A N 1
ATOM 843 C CA . TRP A 1 108 ? -11.375 -3.104 18.895 1.00 40.59 108 TRP A CA 1
ATOM 844 C C . TRP A 1 108 ? -11.101 -3.327 20.392 1.00 40.59 108 TRP A C 1
ATOM 846 O O . TRP A 1 108 ? -11.909 -3.960 21.065 1.00 40.59 108 TRP A O 1
ATOM 856 N N . ARG A 1 109 ? -9.993 -2.809 20.944 1.00 41.47 109 ARG A N 1
ATOM 857 C CA . ARG A 1 109 ? -9.702 -2.911 22.390 1.00 41.47 109 ARG A CA 1
ATOM 858 C C . ARG A 1 109 ? -10.392 -1.850 23.247 1.00 41.47 109 ARG A C 1
ATOM 860 O O . ARG A 1 109 ? -10.487 -2.049 24.449 1.00 41.47 109 ARG A O 1
ATOM 867 N N . LEU A 1 110 ? -10.879 -0.759 22.655 1.00 43.47 110 LEU A N 1
ATOM 868 C CA . LEU A 1 110 ? -11.483 0.362 23.390 1.00 43.47 110 LEU A CA 1
ATOM 869 C C . LEU A 1 110 ? -13.020 0.306 23.461 1.00 43.47 110 LEU A C 1
ATOM 871 O O . LEU A 1 110 ? -13.635 1.236 23.965 1.00 43.47 110 LEU A O 1
ATOM 875 N N . SER A 1 111 ? -13.653 -0.769 22.978 1.00 44.91 111 SER A N 1
ATOM 876 C CA . SER A 1 111 ? -15.113 -0.970 23.077 1.00 44.91 111 SER A CA 1
ATOM 877 C C . SER A 1 111 ? -15.520 -2.115 24.014 1.00 44.91 111 SER A C 1
ATOM 879 O O . SER A 1 111 ? -16.648 -2.589 23.936 1.00 44.91 111 SER A O 1
ATOM 881 N N . LEU A 1 112 ? -14.614 -2.579 24.883 1.00 45.47 112 LEU A N 1
ATOM 882 C CA . LEU A 1 112 ? -14.880 -3.633 25.877 1.00 45.47 112 LEU A CA 1
ATOM 883 C C . LEU A 1 112 ? -14.443 -3.243 27.304 1.00 45.47 112 LEU A C 1
ATOM 885 O O . LEU A 1 112 ? -14.117 -4.113 28.110 1.00 45.47 112 LEU A O 1
ATOM 889 N N . GLN A 1 113 ? -14.443 -1.949 27.620 1.00 42.19 113 GLN A N 1
ATOM 890 C CA . GLN A 1 113 ? -14.364 -1.430 28.991 1.00 42.19 113 GLN A CA 1
ATOM 891 C C . GLN A 1 113 ? -15.547 -0.499 29.225 1.00 42.19 113 GLN A C 1
ATOM 893 O O . GLN A 1 113 ? -16.069 -0.521 30.359 1.00 42.19 113 GLN A O 1
#

Foldseek 3Di:
DQELQQDDDDPPPDDDDDDDDDDPDDDDDYDDQLACVPCVPQPRHDVERDPSNLVSVLVVVLVCCVVVVQDLVNDDDPCVVPVPDDRNPNYPVVVSSVSSVVVVVPPVVVPPD

Sequence (113 aa):
MILAHGSIEVAGRNNARKRTAYNFHSGIAVVGDFSSKDGPKGDKGPIRPSKQQIDSLVRLCRQMQERYRIPLQCVVRHSDIATRCCRGDRFPFTSFLRQLHSGESAIWRLSLQ

pLDDT: mean 74.95, std 18.13, range [36.31, 94.62]

Radius of gyration: 15.84 Å; chains: 1; bounding box: 39×25×51 Å

Secondary structure (DSSP, 8-state):
-B-TTS-B--------S---S---PPP--B-S---SSS-TTSTTS-SS--HHHHHHHHHHHHHHHHHH---GGG---HHHH-TTT---TTS-HHHHHHHHHTTHHHHTTTT--